Protein AF-A0A535QF51-F1 (afdb_monomer_lite)

Sequence (96 aa):
MRRTTVLLDDDLADRLDYERRRRNQSTTAIVREALTEYLAGGKPRPRRLAFANLGRSGHHDTSERIDEILAREWTVENLTGRAPTKKRTGTARRSR

Secondary structure (DSSP, 8-state):
---------HHHHHHHHHHHHHHT--HHHHHHHHHHHHHHTTS------TTTTTTTTS-SSTTTTHHHHHHHH--HHHHTT---------------

Foldseek 3Di:
DDDDDDDDDPVVVVVLVVVCVVVVHDSVVVVVVVVVVVVCVVPPPPPPPPCPCPVVPPDPCCVVCVVVCCVVQVDPCVVVVNPDDPPPPPPPDDDD

Structure (mmCIF, N/CA/C/O backbone):
data_AF-A0A535QF51-F1
#
_entry.id   AF-A0A5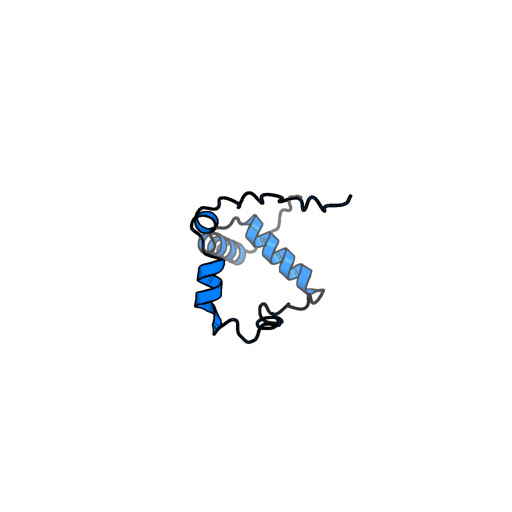35QF51-F1
#
loop_
_atom_site.group_PDB
_atom_site.id
_atom_site.type_symbol
_atom_site.label_atom_id
_atom_site.label_alt_id
_atom_site.label_comp_id
_atom_site.label_asym_id
_atom_site.label_entity_id
_atom_site.label_seq_id
_atom_site.pdbx_PDB_ins_code
_atom_site.Cartn_x
_atom_site.Cartn_y
_atom_site.Cartn_z
_atom_site.occupancy
_atom_site.B_iso_or_equiv
_atom_site.auth_seq_id
_atom_site.auth_comp_id
_atom_site.auth_asym_id
_atom_site.auth_atom_id
_atom_site.pdbx_PDB_model_num
ATOM 1 N N . MET A 1 1 ? 16.625 -3.284 7.314 1.00 71.50 1 MET A N 1
ATOM 2 C CA . MET A 1 1 ? 15.942 -3.748 6.082 1.00 71.50 1 MET A CA 1
ATOM 3 C C . MET A 1 1 ? 16.953 -4.444 5.191 1.00 71.50 1 MET A C 1
ATOM 5 O O . MET A 1 1 ? 18.083 -3.979 5.144 1.00 71.50 1 MET A O 1
ATOM 9 N N . ARG A 1 2 ? 16.571 -5.524 4.504 1.00 91.94 2 ARG A N 1
ATOM 10 C CA . ARG A 1 2 ? 17.423 -6.224 3.529 1.00 91.94 2 ARG A CA 1
ATOM 11 C C . ARG A 1 2 ? 16.986 -5.846 2.111 1.00 91.94 2 ARG A C 1
ATOM 13 O O . ARG A 1 2 ? 15.789 -5.697 1.879 1.00 91.94 2 ARG A O 1
ATOM 20 N N . ARG A 1 3 ? 17.941 -5.660 1.195 1.00 93.88 3 ARG A N 1
ATOM 21 C CA . ARG A 1 3 ? 17.669 -5.456 -0.236 1.00 93.88 3 ARG A CA 1
ATOM 22 C C . ARG A 1 3 ? 17.656 -6.811 -0.937 1.00 93.88 3 ARG A C 1
ATOM 24 O O . ARG A 1 3 ? 18.551 -7.620 -0.702 1.00 93.88 3 ARG A O 1
ATOM 31 N N . THR A 1 4 ? 16.654 -7.019 -1.779 1.00 93.00 4 THR A N 1
ATOM 32 C CA . THR A 1 4 ? 16.500 -8.215 -2.606 1.00 93.00 4 THR A CA 1
ATOM 33 C C . THR A 1 4 ? 16.176 -7.752 -4.017 1.00 93.00 4 THR A C 1
ATOM 35 O O . THR A 1 4 ? 15.270 -6.939 -4.191 1.00 93.00 4 THR A O 1
ATOM 38 N N . THR A 1 5 ? 16.924 -8.248 -4.998 1.00 94.81 5 THR A N 1
ATOM 39 C CA . THR A 1 5 ? 16.632 -8.041 -6.420 1.00 94.81 5 THR A CA 1
ATOM 40 C C . THR A 1 5 ? 15.696 -9.150 -6.879 1.00 94.81 5 THR A C 1
ATOM 42 O O . THR A 1 5 ? 15.943 -10.317 -6.580 1.00 94.81 5 THR A O 1
ATOM 45 N N . VAL A 1 6 ? 14.622 -8.790 -7.575 1.00 92.00 6 VAL A N 1
ATOM 46 C CA . VAL A 1 6 ? 13.624 -9.729 -8.096 1.00 92.00 6 VAL A CA 1
ATOM 47 C C . VAL A 1 6 ? 13.440 -9.412 -9.573 1.00 92.00 6 VAL A C 1
ATOM 49 O O . VAL A 1 6 ? 13.345 -8.238 -9.928 1.00 92.00 6 VAL A O 1
ATOM 52 N N . LEU A 1 7 ? 13.436 -10.439 -10.417 1.00 96.06 7 LEU A N 1
ATOM 53 C CA . LEU A 1 7 ? 13.089 -10.296 -11.828 1.00 96.06 7 LEU A CA 1
ATOM 54 C C . LEU A 1 7 ? 11.564 -10.199 -11.948 1.00 96.06 7 LEU A C 1
ATOM 56 O O . LEU A 1 7 ? 10.844 -10.899 -11.235 1.00 96.06 7 LEU A O 1
ATOM 60 N N . LEU A 1 8 ? 11.091 -9.304 -12.807 1.00 93.50 8 LEU A N 1
ATOM 61 C CA . LEU A 1 8 ? 9.679 -9.027 -13.052 1.00 93.50 8 LEU A CA 1
ATOM 62 C C . LEU A 1 8 ? 9.460 -9.076 -14.561 1.00 93.50 8 LEU A C 1
ATOM 64 O O . LEU A 1 8 ? 10.326 -8.612 -15.301 1.00 93.50 8 LEU A O 1
ATOM 68 N N . ASP A 1 9 ? 8.320 -9.607 -14.991 1.00 97.44 9 ASP A N 1
ATOM 69 C CA . ASP A 1 9 ? 7.891 -9.474 -16.382 1.00 97.44 9 ASP A CA 1
ATOM 70 C C . ASP A 1 9 ? 7.631 -7.994 -16.705 1.00 97.44 9 ASP A C 1
ATOM 72 O O . ASP A 1 9 ? 7.187 -7.238 -15.830 1.00 97.44 9 ASP A O 1
ATOM 76 N N . ASP A 1 10 ? 7.873 -7.589 -17.953 1.00 95.38 10 ASP A N 1
ATOM 77 C CA . ASP A 1 10 ? 7.769 -6.187 -18.384 1.00 95.38 10 ASP A CA 1
ATOM 78 C C . ASP A 1 10 ? 6.370 -5.605 -18.108 1.00 95.38 10 ASP A C 1
ATOM 80 O O . ASP A 1 10 ? 6.242 -4.548 -17.489 1.00 95.38 10 ASP A O 1
ATOM 84 N N . ASP A 1 11 ? 5.310 -6.359 -18.417 1.00 96.75 11 ASP A N 1
ATOM 85 C CA . ASP A 1 11 ? 3.920 -5.961 -18.148 1.00 96.75 11 ASP A CA 1
ATOM 86 C C . ASP A 1 11 ? 3.652 -5.710 -16.651 1.00 96.75 11 ASP A C 1
ATOM 88 O O . ASP A 1 11 ? 2.874 -4.829 -16.260 1.00 96.75 11 ASP A O 1
ATOM 92 N N . LEU A 1 12 ? 4.287 -6.499 -15.777 1.00 95.00 12 LEU A N 1
ATOM 93 C CA . LEU A 1 12 ? 4.145 -6.357 -14.331 1.00 95.00 12 LEU A CA 1
ATOM 94 C C . LEU A 1 12 ? 4.934 -5.149 -13.818 1.00 95.00 12 LEU A C 1
ATOM 96 O O . LEU A 1 12 ? 4.466 -4.463 -12.903 1.00 95.00 12 LEU A O 1
ATOM 100 N N . ALA A 1 13 ? 6.098 -4.871 -14.407 1.00 94.31 13 ALA A N 1
ATOM 101 C CA . ALA A 1 13 ? 6.882 -3.679 -14.114 1.00 94.31 13 ALA A CA 1
ATOM 102 C C . ALA A 1 13 ? 6.109 -2.404 -14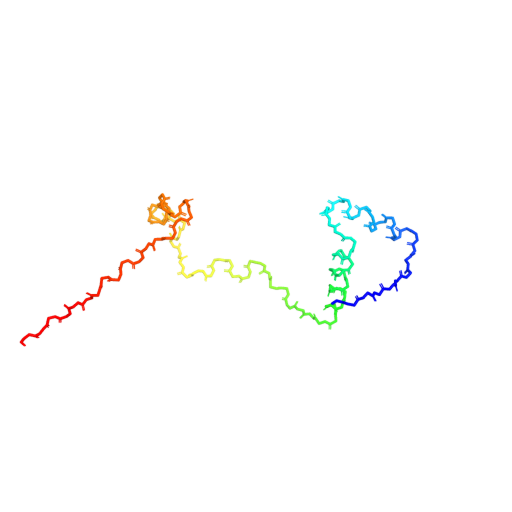.492 1.00 94.31 13 ALA A C 1
ATOM 104 O O . ALA A 1 13 ? 5.981 -1.501 -13.659 1.00 94.31 13 ALA A O 1
ATOM 105 N N . ASP A 1 14 ? 5.489 -2.378 -15.673 1.00 96.81 14 ASP A N 1
ATOM 106 C CA . ASP A 1 14 ? 4.653 -1.265 -16.135 1.00 96.81 14 ASP A CA 1
ATOM 107 C C . ASP A 1 14 ? 3.458 -1.029 -15.208 1.00 96.81 14 ASP A C 1
ATOM 109 O O . ASP A 1 14 ? 3.158 0.102 -14.801 1.00 96.81 14 ASP A O 1
ATOM 113 N N . ARG A 1 15 ? 2.790 -2.110 -14.795 1.00 94.88 15 ARG A N 1
ATOM 114 C CA . ARG A 1 15 ? 1.666 -2.029 -13.859 1.00 94.88 15 ARG A CA 1
ATOM 115 C C . ARG A 1 15 ? 2.093 -1.539 -12.475 1.00 94.88 15 ARG A C 1
ATOM 117 O O . ARG A 1 15 ? 1.355 -0.783 -11.836 1.00 94.88 15 ARG A O 1
ATOM 124 N N . LEU A 1 16 ? 3.272 -1.944 -12.009 1.00 94.19 16 LEU A N 1
ATOM 125 C CA . LEU A 1 16 ? 3.838 -1.476 -10.747 1.00 94.19 16 LEU A CA 1
ATOM 126 C C . LEU A 1 16 ? 4.146 0.024 -10.801 1.00 94.19 16 LEU A C 1
ATOM 128 O O . LEU A 1 16 ? 3.850 0.745 -9.845 1.00 94.19 16 LEU A O 1
ATOM 132 N N . ASP A 1 17 ? 4.684 0.510 -11.918 1.00 93.56 17 ASP A N 1
ATOM 133 C CA . ASP A 1 17 ? 4.959 1.932 -12.113 1.00 93.56 17 ASP A CA 1
ATOM 134 C C . ASP A 1 17 ? 3.681 2.770 -12.224 1.00 93.56 17 ASP A C 1
ATOM 136 O O . ASP A 1 17 ? 3.609 3.880 -11.681 1.00 93.56 17 ASP A O 1
AT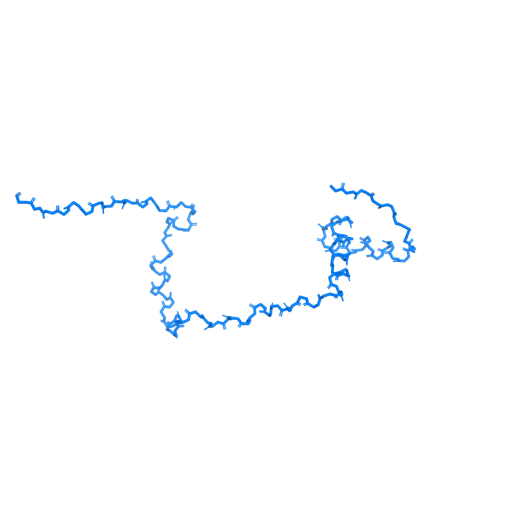OM 140 N N . TYR A 1 18 ? 2.640 2.226 -12.854 1.00 95.88 18 TYR A N 1
ATOM 141 C CA . TYR A 1 18 ? 1.316 2.837 -12.855 1.00 95.88 18 TYR A CA 1
ATOM 142 C C . TYR A 1 18 ? 0.764 2.994 -11.430 1.00 95.88 18 TYR A C 1
ATOM 144 O O . TYR A 1 18 ? 0.369 4.093 -11.030 1.00 95.88 18 TYR A O 1
ATOM 152 N N . GLU A 1 19 ? 0.792 1.930 -10.622 1.00 94.50 19 GLU A N 1
ATOM 153 C CA . GLU A 1 19 ? 0.308 1.970 -9.235 1.00 94.50 19 GLU A CA 1
ATOM 154 C C . GLU A 1 19 ? 1.140 2.915 -8.355 1.00 94.50 19 GLU A C 1
ATOM 156 O O . GLU A 1 19 ? 0.587 3.625 -7.510 1.00 94.50 19 GLU A O 1
ATOM 161 N N . ARG A 1 20 ? 2.451 3.004 -8.604 1.00 95.81 20 ARG A N 1
ATOM 162 C CA . ARG A 1 20 ? 3.352 3.956 -7.942 1.00 95.81 20 ARG A CA 1
ATOM 163 C C . ARG A 1 20 ? 2.887 5.396 -8.122 1.00 95.81 20 ARG A C 1
ATOM 165 O O . ARG A 1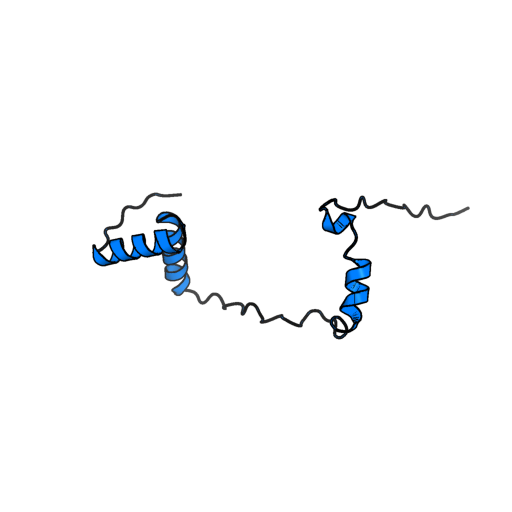 20 ? 2.775 6.138 -7.144 1.00 95.81 20 ARG A O 1
ATOM 172 N N . ARG A 1 21 ? 2.582 5.777 -9.366 1.00 93.62 21 ARG A N 1
ATOM 173 C CA . ARG A 1 21 ? 2.081 7.116 -9.714 1.00 93.62 21 ARG A CA 1
ATOM 174 C C . ARG A 1 21 ? 0.686 7.346 -9.146 1.00 93.62 21 ARG A C 1
ATOM 176 O O . ARG A 1 21 ? 0.431 8.397 -8.568 1.00 93.62 21 ARG A O 1
ATOM 183 N N . ARG A 1 22 ? -0.192 6.347 -9.256 1.00 94.50 22 ARG A N 1
ATOM 184 C CA . ARG A 1 22 ? -1.583 6.423 -8.795 1.00 94.50 22 ARG A CA 1
ATOM 185 C C . ARG A 1 22 ? -1.699 6.629 -7.284 1.00 94.50 22 ARG A C 1
ATOM 187 O O . ARG A 1 22 ? -2.547 7.398 -6.844 1.00 94.50 22 ARG A O 1
ATOM 194 N N . ARG A 1 23 ? -0.872 5.943 -6.489 1.00 91.31 23 ARG A N 1
ATOM 195 C CA . ARG A 1 23 ? -0.905 6.016 -5.015 1.00 91.31 23 ARG A CA 1
ATOM 196 C C . ARG A 1 23 ? 0.053 7.052 -4.432 1.00 91.31 23 ARG A C 1
ATOM 198 O O . ARG A 1 23 ? 0.024 7.271 -3.225 1.00 91.31 23 ARG A O 1
ATOM 205 N N . ASN A 1 24 ? 0.903 7.662 -5.261 1.00 93.50 24 ASN A N 1
ATOM 206 C CA . ASN A 1 24 ? 1.990 8.549 -4.841 1.00 93.50 24 ASN A CA 1
ATOM 207 C C . ASN A 1 24 ? 2.874 7.925 -3.736 1.00 93.50 24 ASN A C 1
ATOM 209 O O . ASN A 1 24 ? 3.222 8.559 -2.741 1.00 93.50 24 ASN A O 1
ATOM 213 N N . GLN A 1 25 ? 3.195 6.639 -3.894 1.00 93.69 25 GLN A N 1
ATOM 214 C CA . GLN A 1 25 ? 3.996 5.849 -2.954 1.00 93.69 25 GLN A CA 1
ATOM 215 C C . GLN A 1 25 ? 5.278 5.360 -3.629 1.00 93.69 25 GLN A C 1
ATOM 217 O O . GLN A 1 25 ? 5.405 5.398 -4.848 1.00 93.69 25 GLN A O 1
ATOM 222 N N . SER A 1 26 ? 6.257 4.891 -2.854 1.00 94.75 26 SER A N 1
ATOM 223 C CA . SER A 1 26 ? 7.465 4.288 -3.425 1.00 94.75 26 SER A CA 1
ATOM 224 C C . SER A 1 26 ? 7.218 2.845 -3.876 1.00 94.75 26 SER A C 1
ATOM 226 O O . SER A 1 26 ? 6.426 2.115 -3.278 1.00 94.75 26 SER A O 1
ATOM 228 N N . THR A 1 27 ? 7.978 2.386 -4.875 1.00 92.00 27 THR A N 1
ATOM 229 C CA . THR A 1 27 ? 7.966 0.986 -5.341 1.00 92.00 27 THR A CA 1
ATOM 230 C C . THR A 1 27 ? 8.190 0.009 -4.187 1.00 92.00 27 THR A C 1
ATOM 232 O O . THR A 1 27 ? 7.516 -1.008 -4.066 1.00 92.00 27 THR A O 1
ATOM 235 N N . THR A 1 28 ? 9.107 0.343 -3.278 1.00 92.75 28 THR A N 1
ATOM 236 C CA . THR A 1 28 ? 9.435 -0.492 -2.117 1.00 92.75 28 THR A CA 1
ATOM 237 C C . THR A 1 28 ? 8.325 -0.540 -1.070 1.00 92.75 28 THR A C 1
ATOM 239 O O . THR A 1 28 ? 8.249 -1.523 -0.334 1.00 92.75 28 THR A O 1
ATOM 242 N N . ALA A 1 29 ? 7.478 0.489 -0.973 1.00 92.56 29 ALA A N 1
ATOM 243 C CA . ALA A 1 29 ? 6.306 0.470 -0.103 1.00 92.56 29 ALA A CA 1
ATOM 244 C C . ALA A 1 29 ? 5.239 -0.477 -0.663 1.00 92.56 29 ALA A C 1
ATOM 246 O O . ALA A 1 29 ? 4.806 -1.377 0.052 1.00 92.56 29 ALA A O 1
ATOM 247 N N . ILE A 1 30 ? 4.925 -0.344 -1.954 1.00 93.75 30 ILE A N 1
ATOM 248 C CA . ILE A 1 30 ? 3.932 -1.179 -2.645 1.00 93.75 30 ILE A CA 1
ATOM 249 C C . ILE A 1 30 ? 4.352 -2.654 -2.626 1.00 93.75 30 ILE A C 1
ATOM 251 O O . ILE A 1 30 ? 3.576 -3.515 -2.223 1.00 93.75 30 ILE A O 1
ATOM 255 N N . VAL A 1 31 ? 5.606 -2.956 -2.983 1.00 93.25 31 VAL A N 1
ATOM 256 C CA . VAL A 1 31 ? 6.122 -4.337 -2.984 1.00 93.25 31 VAL A CA 1
ATOM 257 C C . VAL A 1 31 ? 6.118 -4.936 -1.578 1.00 93.25 31 VAL A C 1
ATOM 259 O O . VAL A 1 31 ? 5.778 -6.102 -1.401 1.00 93.25 31 VAL A O 1
ATOM 262 N N . ARG A 1 32 ? 6.459 -4.151 -0.549 1.00 92.44 32 ARG A N 1
ATOM 263 C CA . ARG A 1 32 ? 6.393 -4.619 0.842 1.00 92.44 32 ARG A CA 1
ATOM 264 C C . ARG A 1 32 ? 4.961 -4.921 1.263 1.00 92.44 32 ARG A C 1
ATOM 266 O O . ARG A 1 32 ? 4.757 -5.936 1.919 1.00 92.44 32 ARG A O 1
ATOM 273 N N . GLU A 1 33 ? 4.009 -4.051 0.945 1.00 90.75 33 GLU A N 1
ATOM 274 C CA . GLU A 1 33 ? 2.593 -4.250 1.265 1.00 90.75 33 GLU A CA 1
ATOM 275 C C . GLU A 1 33 ? 2.073 -5.527 0.602 1.00 90.75 33 GLU A C 1
ATOM 277 O O . GLU A 1 33 ? 1.599 -6.418 1.304 1.00 90.75 33 GLU A O 1
ATOM 282 N N . ALA A 1 34 ? 2.300 -5.672 -0.706 1.00 91.38 34 ALA A N 1
ATOM 283 C CA . ALA A 1 34 ? 1.905 -6.849 -1.470 1.00 91.38 34 ALA A CA 1
ATOM 284 C C . ALA A 1 34 ? 2.531 -8.138 -0.916 1.00 91.38 34 ALA A C 1
ATOM 286 O O . ALA A 1 34 ? 1.826 -9.118 -0.694 1.00 91.38 34 ALA A O 1
ATOM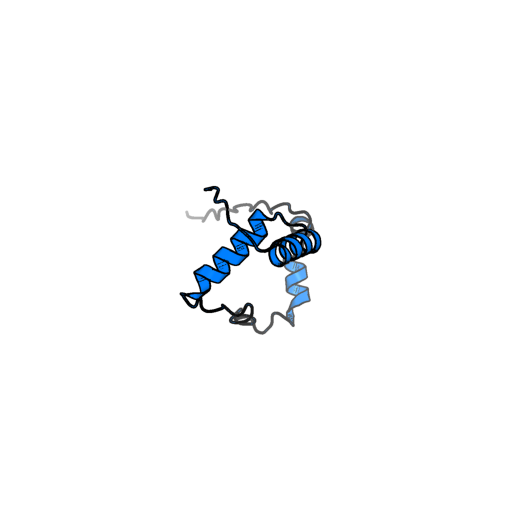 287 N N . LEU A 1 35 ? 3.837 -8.141 -0.618 1.00 91.19 35 LEU A N 1
ATOM 288 C CA . LEU A 1 35 ? 4.502 -9.296 -0.004 1.00 91.19 35 LEU A CA 1
ATOM 289 C C . LEU A 1 35 ? 3.983 -9.577 1.409 1.00 91.19 35 LEU A C 1
ATOM 291 O O . LEU A 1 35 ? 3.864 -10.734 1.796 1.00 91.19 35 LEU A O 1
ATOM 295 N N . THR A 1 36 ? 3.673 -8.540 2.188 1.00 89.44 36 THR A N 1
ATOM 296 C CA . THR A 1 36 ? 3.132 -8.701 3.543 1.00 89.44 36 THR A CA 1
ATOM 297 C C . THR A 1 36 ? 1.741 -9.318 3.495 1.00 89.44 36 THR A C 1
ATOM 299 O O . THR A 1 36 ? 1.468 -10.224 4.274 1.00 89.44 36 THR A O 1
ATOM 302 N N . GLU A 1 37 ? 0.880 -8.865 2.584 1.00 87.88 37 GLU A N 1
ATOM 303 C CA . GLU A 1 37 ? -0.459 -9.416 2.375 1.00 87.88 37 GLU A CA 1
ATOM 304 C C . GLU A 1 37 ? -0.398 -10.848 1.834 1.00 87.88 37 GLU A C 1
ATOM 306 O O . GLU A 1 37 ? -1.013 -11.748 2.404 1.00 87.88 37 GLU A O 1
ATOM 311 N N . TYR A 1 38 ? 0.414 -11.082 0.802 1.00 85.81 38 TYR A N 1
ATOM 312 C CA . TYR A 1 38 ? 0.596 -12.397 0.193 1.00 85.81 38 TYR A CA 1
ATOM 313 C C . TYR A 1 38 ? 1.110 -13.430 1.204 1.00 85.81 38 TYR A C 1
ATOM 315 O O . TYR A 1 38 ? 0.546 -14.514 1.337 1.00 85.81 38 TYR A O 1
ATOM 323 N N . LEU A 1 39 ? 2.136 -13.076 1.987 1.00 86.12 39 LEU A N 1
ATOM 324 C CA . LEU A 1 39 ? 2.679 -13.950 3.032 1.00 86.12 39 LEU A CA 1
ATOM 325 C C . LEU A 1 39 ? 1.755 -14.048 4.255 1.00 86.12 39 LEU A C 1
ATOM 327 O O . LEU A 1 39 ? 1.770 -15.059 4.958 1.00 86.12 39 LEU A O 1
ATOM 331 N N . ALA A 1 40 ? 0.925 -13.033 4.513 1.00 78.25 40 ALA A N 1
ATOM 332 C CA . ALA A 1 40 ? -0.141 -13.128 5.507 1.00 78.25 40 ALA A CA 1
ATOM 333 C C . ALA A 1 40 ? -1.265 -14.079 5.058 1.00 78.25 40 ALA A C 1
ATOM 335 O O . ALA A 1 40 ? -1.944 -14.637 5.915 1.00 78.25 40 ALA A O 1
ATOM 336 N N . GLY A 1 41 ? -1.413 -14.339 3.754 1.00 59.59 41 GLY A N 1
ATOM 337 C CA . GLY A 1 41 ? -2.395 -15.248 3.150 1.00 59.59 41 GLY A CA 1
ATOM 338 C C . GLY A 1 41 ? -2.272 -16.736 3.515 1.00 59.59 41 GLY A C 1
ATOM 339 O O . GLY A 1 41 ? -3.113 -17.522 3.095 1.00 59.59 41 GLY A O 1
ATOM 340 N N . GLY A 1 42 ? -1.286 -17.136 4.328 1.00 54.81 42 GLY A N 1
ATOM 341 C CA . GLY A 1 42 ? -1.202 -18.475 4.938 1.00 54.81 42 GLY A CA 1
ATOM 342 C C . GLY A 1 42 ? -1.707 -18.563 6.386 1.00 54.81 42 GLY A C 1
ATOM 343 O O . GLY A 1 42 ? -1.793 -19.653 6.949 1.00 54.81 42 GLY A O 1
ATOM 344 N N . LYS A 1 43 ? -2.047 -17.437 7.024 1.00 54.72 43 LYS A N 1
ATOM 345 C CA . LYS A 1 43 ? -2.721 -17.418 8.329 1.00 54.72 43 LYS A CA 1
ATOM 346 C C . LYS A 1 43 ? -3.897 -16.460 8.240 1.00 54.72 43 LYS A C 1
ATOM 348 O O . LYS A 1 43 ? -3.659 -15.261 8.107 1.00 54.72 43 LYS A O 1
ATOM 353 N N . PRO A 1 44 ? -5.149 -16.928 8.380 1.00 49.03 44 PRO A N 1
ATOM 354 C CA . PRO A 1 44 ? -6.273 -16.018 8.479 1.00 49.03 44 PRO A CA 1
ATOM 355 C C . PRO A 1 44 ? -6.056 -15.150 9.720 1.00 49.03 44 PRO A C 1
ATOM 357 O O . PRO A 1 44 ? -6.313 -15.565 10.850 1.00 49.03 44 PRO A O 1
ATOM 360 N N . ARG A 1 45 ? -5.566 -13.921 9.533 1.00 59.34 45 ARG A N 1
ATOM 361 C CA . ARG A 1 45 ? -5.864 -12.871 10.495 1.00 59.34 45 ARG A CA 1
ATOM 362 C C . ARG A 1 45 ? -7.377 -12.724 10.411 1.00 59.34 45 ARG A C 1
ATOM 364 O O . ARG A 1 45 ? -7.860 -12.432 9.315 1.00 59.34 45 ARG A O 1
ATOM 371 N N . PRO A 1 46 ? -8.135 -12.944 11.501 1.00 57.53 46 PRO A N 1
ATOM 372 C CA . PRO A 1 46 ? -9.546 -12.617 11.482 1.00 57.53 46 PRO A CA 1
ATOM 373 C C . PRO A 1 46 ? -9.612 -11.152 11.070 1.00 57.53 46 PRO A C 1
ATOM 375 O O . PRO A 1 46 ? -9.077 -10.288 11.771 1.00 57.53 46 PRO A O 1
ATOM 378 N N . ARG A 1 47 ? -10.167 -10.881 9.881 1.00 57.69 47 ARG A N 1
ATOM 379 C CA . ARG A 1 47 ? -10.478 -9.521 9.454 1.00 57.69 47 ARG A CA 1
ATOM 380 C C . ARG A 1 47 ? -11.392 -8.984 10.540 1.00 57.69 47 ARG A C 1
ATOM 382 O O . ARG A 1 47 ? -12.574 -9.311 10.579 1.00 57.69 47 ARG A O 1
ATOM 389 N N . ARG A 1 48 ? -10.825 -8.218 11.474 1.00 60.12 48 ARG A N 1
ATOM 390 C CA . ARG A 1 48 ? -11.598 -7.416 12.411 1.00 60.12 48 ARG A CA 1
ATOM 391 C C . ARG A 1 48 ? -12.362 -6.459 11.520 1.00 60.12 48 ARG A C 1
ATOM 393 O O . ARG A 1 48 ? -11.781 -5.516 10.991 1.00 60.12 48 ARG A O 1
ATOM 400 N N . LEU A 1 49 ? -13.632 -6.768 11.274 1.00 67.44 49 LEU A N 1
ATOM 401 C CA . LEU A 1 49 ? -14.534 -5.846 10.610 1.00 67.44 49 LEU A CA 1
ATOM 402 C C . LEU A 1 49 ? -14.402 -4.529 11.375 1.00 67.44 49 LEU A C 1
ATOM 404 O O . LEU A 1 49 ? -14.532 -4.525 12.602 1.00 67.44 49 LEU A O 1
ATOM 408 N N . ALA A 1 50 ? -14.091 -3.436 10.675 1.00 62.94 50 ALA A N 1
ATOM 409 C CA . ALA A 1 50 ? -13.881 -2.127 11.301 1.00 62.94 50 ALA A CA 1
ATOM 410 C C . ALA A 1 50 ? -15.096 -1.683 12.142 1.00 62.94 50 ALA A C 1
ATOM 412 O O . ALA A 1 50 ? -14.980 -0.842 13.025 1.00 62.94 50 ALA A O 1
ATOM 413 N N . PHE A 1 51 ? -16.246 -2.314 11.903 1.00 64.31 51 PHE A N 1
ATOM 414 C CA . PHE A 1 51 ? -17.523 -2.087 12.554 1.00 64.31 51 PHE A CA 1
ATOM 415 C C . PHE A 1 51 ? -17.943 -3.177 13.558 1.00 64.31 51 PHE A C 1
ATOM 417 O O . PHE A 1 51 ? -19.009 -3.055 14.148 1.00 64.31 51 PHE A O 1
ATOM 424 N N . ALA A 1 52 ? -17.140 -4.219 13.819 1.00 65.12 52 ALA A N 1
ATOM 425 C CA . ALA A 1 52 ? -17.520 -5.320 14.728 1.00 65.12 52 ALA A CA 1
ATOM 426 C C . ALA A 1 52 ? -17.819 -4.880 16.180 1.00 65.12 52 ALA A C 1
ATOM 428 O O . ALA A 1 52 ? -18.370 -5.654 16.959 1.00 65.12 52 ALA A O 1
ATOM 429 N N . ASN A 1 53 ? -17.455 -3.648 16.548 1.00 61.56 53 ASN A N 1
ATOM 430 C CA . ASN A 1 53 ? -17.764 -3.030 17.839 1.00 61.56 53 ASN A CA 1
ATOM 431 C C . ASN A 1 53 ? -18.402 -1.637 17.702 1.00 61.56 53 ASN A C 1
ATOM 433 O O . ASN A 1 53 ? -18.474 -0.903 18.688 1.00 61.56 53 ASN A O 1
ATOM 437 N N . LEU A 1 54 ? -18.847 -1.254 16.501 1.00 65.69 54 LEU A N 1
ATOM 438 C CA . LEU A 1 54 ? -19.537 0.017 16.297 1.00 65.69 54 LEU A CA 1
ATOM 439 C C . LEU A 1 54 ? -20.884 -0.049 17.033 1.00 65.69 54 LEU A C 1
ATOM 441 O O . LEU A 1 54 ? -21.668 -0.963 16.798 1.00 65.69 54 LEU A O 1
ATOM 445 N N . GLY A 1 55 ? -21.104 0.860 17.986 1.00 67.75 55 GLY A N 1
ATOM 446 C CA . GLY A 1 55 ? -22.280 0.851 18.869 1.00 67.75 55 GLY A CA 1
ATOM 447 C C . GLY A 1 55 ? -22.109 0.090 20.192 1.00 67.75 55 GLY A C 1
ATOM 448 O O . GLY A 1 55 ? -22.999 0.130 21.034 1.00 67.75 55 GLY A O 1
ATOM 449 N N . ARG A 1 56 ? -20.957 -0.551 20.448 1.00 71.44 56 ARG A N 1
ATOM 450 C CA . ARG A 1 56 ? -20.664 -1.211 21.738 1.00 71.44 56 ARG A CA 1
ATOM 451 C C . ARG A 1 56 ? -20.048 -0.243 22.768 1.00 71.44 56 ARG A C 1
ATOM 453 O O . ARG A 1 56 ? -19.192 -0.641 23.551 1.00 71.44 56 ARG A O 1
ATOM 460 N N . SER A 1 57 ? -20.450 1.031 22.745 1.00 72.25 57 SER A N 1
ATOM 461 C CA . SER A 1 57 ? -19.986 2.067 23.687 1.00 72.25 57 SER A CA 1
ATOM 462 C C . SER A 1 57 ? -20.618 1.936 25.077 1.00 72.25 57 SER A C 1
ATOM 464 O O . SER A 1 57 ? -20.125 2.546 26.018 1.00 72.25 57 SER A O 1
ATOM 466 N N . GLY A 1 58 ? -21.703 1.159 25.211 1.00 77.38 58 GLY A N 1
ATOM 467 C CA . GLY A 1 58 ? -22.491 1.060 26.447 1.00 77.38 58 GLY A CA 1
ATOM 468 C C . GLY A 1 58 ? -23.379 2.281 26.715 1.00 77.38 58 GLY A C 1
ATOM 469 O O . GLY A 1 58 ? -24.091 2.305 27.713 1.00 77.38 58 GLY A O 1
ATOM 470 N N . HIS A 1 59 ? -23.359 3.271 25.821 1.00 78.44 59 HIS A N 1
ATOM 471 C CA . HIS A 1 59 ? -24.166 4.481 25.898 1.00 78.44 59 HIS A CA 1
ATOM 472 C C . HIS A 1 59 ? -25.233 4.445 24.804 1.00 78.44 59 HIS A C 1
ATOM 474 O O . HIS A 1 59 ? -24.908 4.358 23.620 1.00 78.44 59 HIS A O 1
ATOM 480 N N . HIS A 1 60 ? -26.501 4.489 25.211 1.00 82.38 60 HIS A N 1
ATOM 481 C CA . HIS A 1 60 ? -27.655 4.469 24.304 1.00 82.38 60 HIS A CA 1
ATOM 482 C C . HIS A 1 60 ? -28.180 5.877 23.983 1.00 82.38 60 HIS A C 1
ATOM 484 O O . HIS A 1 60 ? -28.879 6.054 22.995 1.00 82.38 60 HIS A O 1
ATOM 490 N N . ASP A 1 61 ? -27.797 6.873 24.783 1.00 88.06 61 ASP A N 1
ATOM 491 C CA . ASP A 1 61 ? -28.269 8.261 24.749 1.00 88.06 61 ASP A CA 1
ATOM 492 C C . ASP A 1 61 ? -27.286 9.219 24.050 1.00 88.06 61 ASP A C 1
ATOM 494 O O . ASP A 1 61 ? -27.514 10.425 23.996 1.00 88.06 61 ASP A O 1
ATOM 498 N N . THR A 1 62 ? -26.175 8.715 23.498 1.00 85.00 62 THR A N 1
ATOM 499 C CA . THR A 1 62 ? -25.116 9.566 22.922 1.00 85.00 62 THR A CA 1
ATOM 500 C C . THR A 1 62 ? -25.626 10.448 21.782 1.00 85.00 62 THR A C 1
ATOM 502 O O . THR A 1 62 ? -25.203 11.595 21.668 1.00 85.00 62 THR A O 1
ATOM 505 N N . SER A 1 63 ? -26.543 9.939 20.955 1.00 83.00 63 SER A N 1
ATOM 506 C CA . SER A 1 63 ? -27.147 10.714 19.864 1.00 83.00 63 SER A CA 1
ATOM 507 C C . SER A 1 63 ? -28.088 11.805 20.371 1.00 83.00 63 SER A C 1
ATOM 509 O O . SER A 1 63 ? -28.111 12.890 19.804 1.00 83.00 63 SER A O 1
ATOM 511 N N . GLU A 1 64 ? -28.830 11.538 21.445 1.00 88.69 64 GLU A N 1
ATOM 512 C CA . GLU A 1 64 ? -29.769 12.494 22.045 1.00 88.69 64 GLU A CA 1
ATOM 513 C C . GLU A 1 64 ? -29.038 13.617 22.790 1.00 88.69 64 GLU A C 1
ATOM 515 O O . GLU A 1 64 ? -29.533 14.735 22.883 1.00 88.69 64 GLU A O 1
ATOM 520 N N . ARG A 1 65 ? -27.832 13.332 23.292 1.00 88.38 65 ARG A N 1
ATOM 521 C CA . ARG A 1 65 ? -27.042 14.247 24.128 1.00 88.38 65 ARG A CA 1
ATOM 522 C C . ARG A 1 65 ? -25.862 14.875 23.406 1.00 88.38 65 ARG A C 1
ATOM 524 O O . ARG A 1 65 ? -24.939 15.372 24.051 1.00 88.38 65 ARG A O 1
ATOM 531 N N . ILE A 1 66 ? -25.866 14.840 22.077 1.00 89.19 66 ILE A N 1
ATOM 532 C CA . ILE A 1 66 ? -24.736 15.307 21.276 1.00 89.19 66 ILE A CA 1
ATOM 533 C C . ILE A 1 66 ? -24.369 16.761 21.603 1.00 89.19 66 ILE A C 1
ATOM 535 O O . ILE A 1 66 ? -23.195 17.048 21.824 1.00 89.19 66 ILE A O 1
ATOM 539 N N . ASP A 1 67 ? -25.357 17.643 21.756 1.00 87.50 67 ASP A N 1
ATOM 540 C CA . ASP A 1 67 ? -25.128 19.061 22.049 1.00 87.50 67 ASP A CA 1
ATOM 541 C C . ASP A 1 67 ? -24.542 19.280 23.450 1.00 87.50 67 ASP A C 1
ATOM 543 O O . ASP A 1 67 ? -23.625 20.083 23.622 1.00 87.50 67 ASP A O 1
ATOM 547 N N . GLU A 1 68 ? -24.999 18.522 24.453 1.00 88.50 68 GLU A N 1
ATOM 548 C CA . GLU A 1 68 ? -24.450 18.574 25.816 1.00 88.50 68 GLU A CA 1
ATOM 549 C C . GLU A 1 68 ? -22.995 18.091 25.859 1.00 88.50 68 GLU A C 1
ATOM 551 O O . GLU A 1 68 ? -22.143 18.682 26.529 1.00 88.50 68 GLU A O 1
ATOM 556 N N . ILE A 1 69 ? -22.709 16.998 25.146 1.00 87.19 69 ILE A N 1
ATOM 557 C CA . ILE A 1 69 ? -21.376 16.399 25.074 1.00 87.19 69 ILE A CA 1
ATOM 558 C C . ILE A 1 69 ? -20.422 17.359 24.366 1.00 87.19 69 ILE A C 1
ATOM 560 O O . ILE A 1 69 ? -19.332 17.622 24.878 1.00 87.19 69 ILE A O 1
ATOM 564 N N . LEU A 1 70 ? -20.844 17.936 23.239 1.00 88.38 70 LEU A N 1
ATOM 565 C CA . LEU A 1 70 ? -20.061 18.930 22.515 1.00 88.38 70 LEU A CA 1
ATOM 566 C C . LEU A 1 70 ? -19.843 20.185 23.363 1.00 88.38 70 LEU A C 1
ATOM 568 O O . LEU A 1 70 ? -18.709 20.622 23.492 1.00 88.38 70 LEU A O 1
ATOM 572 N N . ALA A 1 71 ? -20.861 20.726 24.031 1.00 86.88 71 ALA A N 1
ATOM 573 C CA . ALA A 1 71 ? -20.684 21.895 24.896 1.00 86.88 71 ALA A CA 1
ATOM 574 C C . ALA A 1 71 ? -19.669 21.650 26.031 1.00 86.88 71 ALA A C 1
ATOM 576 O O . ALA A 1 71 ? -18.907 22.547 26.396 1.00 86.88 71 ALA A O 1
ATOM 577 N N . ARG A 1 72 ? -19.628 20.428 26.578 1.00 85.50 72 ARG A N 1
ATOM 578 C CA . ARG A 1 72 ? -18.686 20.043 27.638 1.00 85.50 72 ARG A CA 1
ATOM 579 C C . ARG A 1 72 ? -17.265 19.812 27.125 1.00 85.50 72 ARG A C 1
ATOM 581 O O . ARG A 1 72 ? -16.304 20.166 27.806 1.00 85.50 72 ARG A O 1
ATOM 588 N N . GLU A 1 73 ? -17.121 19.151 25.983 1.00 84.38 73 GLU A N 1
ATOM 589 C CA . GLU A 1 73 ? -15.829 18.638 25.510 1.00 84.38 73 GLU A CA 1
ATOM 590 C C . GLU A 1 73 ? -15.176 19.537 24.459 1.00 84.38 73 GLU A C 1
ATOM 592 O O . GLU A 1 73 ? -13.958 19.517 24.289 1.00 84.38 73 GLU A O 1
ATOM 597 N N . TRP A 1 74 ? -15.957 20.384 23.799 1.00 83.62 74 TRP A N 1
ATOM 598 C CA . TRP A 1 74 ? -15.532 21.234 22.693 1.00 83.62 74 TRP A CA 1
ATOM 599 C C . TRP A 1 74 ? -15.220 22.663 23.163 1.00 83.62 74 TRP A C 1
ATOM 601 O O . TRP A 1 74 ? -15.761 23.652 22.668 1.00 83.62 74 TRP A O 1
ATOM 611 N N . THR A 1 75 ? -14.335 22.782 24.156 1.00 81.44 75 THR A N 1
ATOM 612 C CA . THR A 1 75 ? -13.838 24.079 24.639 1.00 81.44 75 THR A CA 1
ATOM 613 C C . THR A 1 75 ? -12.761 24.647 23.707 1.00 81.44 75 THR A C 1
ATOM 615 O O . THR A 1 75 ? -12.066 23.916 22.999 1.00 81.44 75 THR A O 1
ATOM 618 N N . VAL A 1 76 ? -12.566 25.971 23.732 1.00 70.75 76 VAL A N 1
ATOM 619 C CA . VAL A 1 76 ? -11.551 26.671 22.912 1.00 70.75 76 VAL A CA 1
ATOM 620 C C . VAL A 1 76 ? -10.130 26.138 23.164 1.00 70.75 76 VAL A C 1
ATOM 622 O O . VAL A 1 76 ? -9.308 26.064 22.251 1.00 70.75 76 VAL A O 1
ATOM 625 N N . GLU A 1 77 ? -9.842 25.708 24.392 1.00 69.19 77 GLU A N 1
ATOM 626 C CA . GLU A 1 77 ? -8.562 25.095 24.771 1.00 69.19 77 GLU A CA 1
ATOM 627 C C . GLU A 1 77 ? -8.353 23.732 24.090 1.00 69.19 77 GLU A C 1
ATOM 629 O O . GLU A 1 77 ? -7.280 23.469 23.542 1.00 69.19 77 GLU A O 1
ATOM 634 N N . ASN A 1 78 ? -9.402 22.903 24.033 1.00 68.38 78 ASN A N 1
ATOM 635 C CA . ASN A 1 78 ? -9.365 21.594 23.377 1.00 68.38 78 ASN A CA 1
ATOM 636 C C . ASN A 1 78 ? -9.264 21.716 21.847 1.00 68.38 78 ASN A C 1
ATOM 638 O O . ASN A 1 78 ? -8.599 20.905 21.205 1.00 68.38 78 ASN A O 1
ATOM 642 N N . LEU A 1 79 ? -9.851 22.767 21.268 1.00 68.06 79 LEU A N 1
ATOM 643 C CA . LEU A 1 79 ? -9.789 23.059 19.832 1.00 68.06 79 LEU A CA 1
ATOM 644 C C . LEU A 1 79 ? -8.425 23.556 19.349 1.00 68.06 79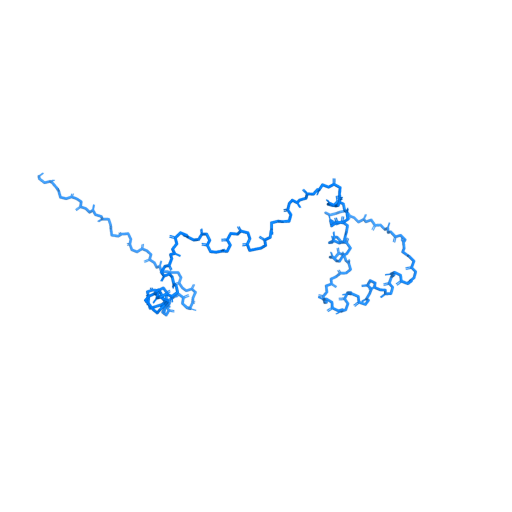 LEU A C 1
ATOM 646 O O . LEU A 1 79 ? -8.058 23.351 18.195 1.00 68.06 79 LEU A O 1
ATOM 650 N N . THR A 1 80 ? -7.675 24.219 20.225 1.00 69.88 80 THR A N 1
ATOM 651 C CA . THR A 1 80 ? -6.366 24.808 19.905 1.00 69.88 80 THR A CA 1
ATOM 652 C C . THR A 1 80 ? -5.199 23.866 20.219 1.00 69.88 80 THR A C 1
ATOM 654 O O . THR A 1 80 ? -4.039 24.251 20.082 1.00 69.88 80 THR A O 1
ATOM 657 N N . GLY A 1 81 ? -5.484 22.619 20.624 1.00 61.38 81 GLY A N 1
ATOM 658 C CA . GLY A 1 81 ? -4.474 21.605 20.946 1.00 61.38 81 GLY A CA 1
ATOM 659 C C . GLY A 1 81 ? -3.691 21.891 22.232 1.00 61.38 81 GLY A C 1
ATOM 660 O O . GLY A 1 81 ? -2.666 21.256 22.489 1.00 61.38 81 GLY A O 1
ATOM 661 N N . ARG A 1 82 ? -4.149 22.840 23.058 1.00 58.62 82 ARG A N 1
ATOM 662 C CA . ARG A 1 82 ? -3.495 23.176 24.321 1.00 58.62 82 ARG A CA 1
ATOM 663 C C . ARG A 1 82 ? -4.068 22.284 25.415 1.00 58.62 82 ARG A C 1
ATOM 665 O O . ARG A 1 82 ? -5.160 22.523 25.911 1.00 58.62 82 ARG A O 1
ATOM 672 N N . ALA A 1 83 ? -3.319 21.246 25.787 1.00 53.50 83 ALA A N 1
ATOM 673 C CA . ALA A 1 83 ? -3.720 20.327 26.849 1.00 53.50 83 ALA A CA 1
ATOM 674 C C . ALA A 1 83 ? -4.126 21.096 28.129 1.00 53.50 83 ALA A C 1
ATOM 676 O O . ALA A 1 83 ? -3.358 21.955 28.584 1.00 53.50 83 ALA A O 1
ATOM 677 N N . PRO A 1 84 ? -5.290 20.797 28.738 1.00 55.91 84 PRO A N 1
ATOM 678 C CA . PRO A 1 84 ? -5.715 21.472 29.954 1.00 55.91 84 PRO A CA 1
ATOM 679 C C . PRO A 1 84 ? -4.751 21.127 31.092 1.00 55.91 84 PRO A C 1
ATOM 681 O O . PRO A 1 84 ? -4.497 19.958 31.403 1.00 55.91 84 PRO A O 1
ATOM 684 N N . THR A 1 85 ? -4.192 22.154 31.737 1.00 59.34 85 THR A N 1
ATOM 685 C CA . THR A 1 85 ? -3.358 21.968 32.927 1.00 59.34 85 THR A CA 1
ATOM 686 C C . THR A 1 85 ? -4.249 21.480 34.066 1.00 59.34 85 THR A C 1
ATOM 688 O O . THR A 1 85 ? -4.998 22.233 34.684 1.00 59.34 85 THR A O 1
ATOM 691 N N . LYS A 1 86 ? -4.202 20.173 34.339 1.00 57.88 86 LYS A N 1
ATOM 692 C CA . LYS A 1 86 ? -4.940 19.542 35.435 1.00 57.88 86 LYS A CA 1
ATOM 693 C C . LYS A 1 86 ? -4.449 20.128 36.767 1.00 57.88 86 LYS A C 1
ATOM 695 O O . LYS A 1 86 ? -3.457 19.657 37.323 1.00 57.88 86 LYS A O 1
ATOM 700 N N . LYS A 1 87 ? -5.123 21.157 37.297 1.00 52.00 87 LYS A N 1
ATOM 701 C CA . LYS A 1 87 ? -4.904 21.614 38.677 1.00 52.00 87 LYS A CA 1
ATOM 702 C C . LYS A 1 87 ? -5.289 20.465 39.603 1.00 52.00 87 LYS A C 1
ATOM 704 O O . LYS A 1 87 ? -6.462 20.146 39.770 1.00 52.00 87 LYS A O 1
ATOM 709 N N . ARG A 1 88 ? -4.284 19.814 40.190 1.00 51.03 88 ARG A N 1
ATOM 710 C CA . ARG A 1 88 ? -4.466 18.881 41.304 1.00 51.03 88 ARG A CA 1
ATOM 711 C C . ARG A 1 88 ? -4.928 19.708 42.502 1.00 51.03 88 ARG A C 1
ATOM 713 O O . ARG A 1 88 ? -4.103 20.190 43.269 1.00 51.03 88 ARG A O 1
ATOM 720 N N . THR A 1 89 ? -6.232 19.903 42.662 1.00 50.75 89 THR A N 1
ATOM 721 C CA . THR A 1 89 ? -6.783 20.317 43.953 1.00 50.75 89 THR A CA 1
ATOM 722 C C . THR A 1 89 ? -6.667 19.116 44.879 1.00 50.75 89 THR A C 1
ATOM 724 O O . THR A 1 89 ? -7.510 18.223 44.884 1.00 50.75 89 THR A O 1
ATOM 727 N N . GLY A 1 90 ? -5.541 19.050 45.589 1.00 47.28 90 GLY A N 1
ATOM 728 C CA . GLY A 1 90 ? -5.363 18.139 46.703 1.00 47.28 90 GLY A CA 1
ATOM 729 C C . GLY A 1 90 ? -6.406 18.460 47.762 1.00 47.28 90 GLY A C 1
ATOM 730 O O . GLY A 1 90 ? -6.407 19.543 48.342 1.00 47.28 90 GLY A O 1
ATOM 731 N N . THR A 1 91 ? -7.301 17.510 47.990 1.00 51.28 91 THR A N 1
ATOM 732 C CA . THR A 1 91 ? -8.203 17.468 49.132 1.00 51.28 91 THR A CA 1
ATOM 733 C C . THR A 1 91 ? -7.360 17.378 50.406 1.00 51.28 91 THR A C 1
ATOM 735 O O . THR A 1 91 ? -6.997 16.288 50.844 1.00 51.28 91 THR A O 1
ATOM 738 N N . ALA A 1 92 ? -7.013 18.520 51.002 1.00 51.97 92 ALA A N 1
ATOM 739 C CA . ALA A 1 92 ? -6.499 18.565 52.365 1.00 51.97 92 ALA A CA 1
ATOM 740 C C . ALA A 1 92 ? -7.672 18.281 53.311 1.00 51.97 92 ALA A C 1
ATOM 742 O O . ALA A 1 92 ? -8.476 19.147 53.654 1.00 51.97 92 ALA A O 1
ATOM 743 N N . ARG A 1 93 ? -7.811 17.000 53.647 1.00 47.25 93 ARG A N 1
ATOM 744 C CA . ARG A 1 93 ? -8.766 16.477 54.617 1.00 47.25 93 ARG A CA 1
ATOM 745 C C . ARG A 1 93 ? -8.418 17.035 56.002 1.00 47.25 93 ARG A C 1
ATOM 747 O O . ARG A 1 93 ? -7.289 16.930 56.464 1.00 47.25 93 ARG A O 1
ATOM 754 N N . ARG A 1 94 ? -9.422 17.630 56.635 1.00 47.97 94 ARG A N 1
ATOM 755 C CA . ARG A 1 94 ? -9.447 18.181 57.994 1.00 47.97 94 ARG A CA 1
ATOM 756 C C . ARG A 1 94 ? -9.437 17.061 59.050 1.00 47.97 94 ARG A C 1
ATOM 758 O O . ARG A 1 94 ? -10.259 16.155 58.945 1.00 47.97 94 ARG A O 1
ATOM 765 N N . SER A 1 95 ? -8.614 17.177 60.094 1.00 44.22 95 SER A N 1
ATOM 766 C CA . SER A 1 95 ? -8.828 16.594 61.441 1.00 44.22 95 SER A CA 1
ATOM 767 C C . SER A 1 95 ? -7.801 17.211 62.403 1.00 44.22 95 SER A C 1
ATOM 769 O O . SER A 1 95 ? -6.614 17.101 62.127 1.00 44.22 95 SER A O 1
ATOM 771 N N . ARG A 1 96 ? -8.251 18.085 63.313 1.00 45.34 96 ARG A N 1
ATOM 772 C CA . ARG A 1 96 ? -8.457 17.869 64.765 1.00 45.34 96 ARG A CA 1
ATOM 773 C C . ARG A 1 96 ? -7.204 18.152 65.580 1.00 45.34 96 ARG A C 1
ATOM 775 O O . ARG A 1 96 ? -6.202 17.454 65.352 1.00 45.34 96 ARG A O 1
#

Radius of gyration: 26.04 Å; chains: 1; bounding box: 47×45×83 Å

pLDDT: mean 77.68, std 16.66, range [44.22, 97.44]